Protein AF-A3XQ95-F1 (afdb_monomer)

Nearest PDB structu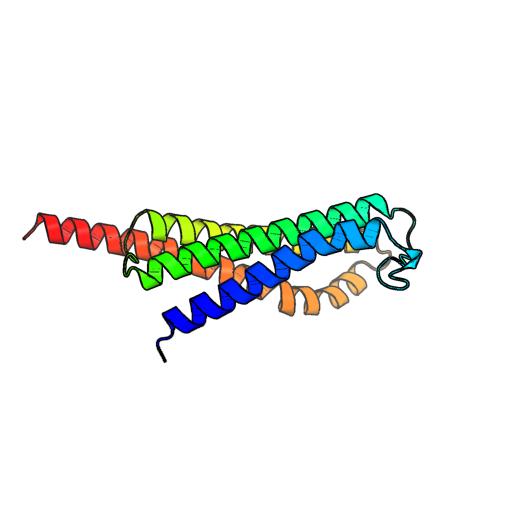res (foldseek):
  4i1q-assembly1_B  TM=2.849E-01  e=3.016E+00  Homo sapiens

Structure (mmCIF, N/CA/C/O backbone):
data_AF-A3XQ95-F1
#
_entry.id   AF-A3XQ95-F1
#
loop_
_atom_site.group_PDB
_atom_site.id
_atom_site.type_symbol
_atom_site.label_atom_id
_atom_site.label_alt_id
_atom_site.label_comp_id
_atom_site.label_asym_id
_atom_site.label_entity_id
_atom_site.label_seq_id
_atom_site.pdbx_PDB_ins_code
_atom_site.Cartn_x
_atom_site.Cartn_y
_atom_site.Cartn_z
_atom_site.occupancy
_atom_site.B_iso_or_equiv
_atom_site.auth_seq_id
_atom_site.auth_comp_id
_atom_site.auth_asym_id
_atom_site.auth_atom_id
_atom_site.pdbx_PDB_model_num
ATOM 1 N N . MET A 1 1 ? -27.731 -0.169 0.591 1.00 56.47 1 MET A N 1
ATOM 2 C CA . MET A 1 1 ? -26.585 -1.112 0.603 1.00 56.47 1 MET A CA 1
ATOM 3 C C . MET A 1 1 ? -25.578 -0.641 1.651 1.00 56.47 1 MET A C 1
ATOM 5 O O . MET A 1 1 ? -25.256 0.535 1.648 1.00 56.47 1 MET A O 1
ATOM 9 N N . ASN A 1 2 ? -25.132 -1.500 2.578 1.00 81.88 2 ASN A N 1
ATOM 10 C CA . ASN A 1 2 ? -24.188 -1.108 3.637 1.00 81.88 2 ASN A CA 1
ATOM 11 C C . ASN A 1 2 ? -22.801 -0.815 3.028 1.00 81.88 2 ASN A C 1
ATOM 13 O O . ASN A 1 2 ? -22.184 -1.715 2.451 1.00 81.88 2 ASN A O 1
ATOM 17 N N . LEU A 1 3 ? -22.324 0.427 3.158 1.00 80.62 3 LEU A N 1
ATOM 18 C CA . LEU A 1 3 ? -21.066 0.912 2.581 1.00 80.62 3 LEU A CA 1
ATOM 19 C C . LEU A 1 3 ? -19.855 0.063 3.009 1.00 80.62 3 LEU A C 1
ATOM 21 O O . LEU A 1 3 ? -19.006 -0.262 2.181 1.00 80.62 3 LEU A O 1
ATOM 25 N N . GLY A 1 4 ? -19.818 -0.399 4.265 1.00 78.00 4 GLY A N 1
ATOM 26 C CA . GLY A 1 4 ? -18.748 -1.268 4.768 1.00 78.00 4 GLY A CA 1
ATOM 27 C C . GLY A 1 4 ? -18.738 -2.656 4.117 1.00 78.00 4 GLY A C 1
ATOM 28 O O . GLY A 1 4 ? -17.676 -3.240 3.894 1.00 78.00 4 GLY A O 1
ATOM 29 N N . LYS A 1 5 ? -19.913 -3.182 3.740 1.00 83.31 5 LYS A N 1
ATOM 30 C CA . LYS A 1 5 ? -20.022 -4.449 2.998 1.00 83.31 5 LYS A CA 1
ATOM 31 C C . LYS A 1 5 ? -19.508 -4.286 1.567 1.00 83.31 5 LYS A C 1
ATOM 33 O O . LYS A 1 5 ? -18.758 -5.144 1.107 1.00 83.31 5 LYS A O 1
ATOM 38 N N . LEU A 1 6 ? -19.871 -3.191 0.896 1.00 86.19 6 LEU A N 1
ATOM 39 C CA . LEU A 1 6 ? -19.391 -2.885 -0.455 1.00 86.19 6 LEU A CA 1
ATOM 40 C C . LEU A 1 6 ? -17.869 -2.684 -0.476 1.00 86.19 6 LEU A C 1
ATOM 42 O O . LEU A 1 6 ? -17.191 -3.314 -1.285 1.00 86.19 6 LEU A O 1
ATOM 46 N N . PHE A 1 7 ? -17.328 -1.898 0.459 1.00 83.44 7 PHE A N 1
ATOM 47 C CA . PHE A 1 7 ? -15.885 -1.690 0.602 1.00 83.44 7 PHE A CA 1
ATOM 48 C C . PHE A 1 7 ? -15.128 -3.017 0.745 1.00 83.44 7 PHE A C 1
ATOM 50 O O . PHE A 1 7 ? -14.184 -3.286 0.006 1.00 83.44 7 PHE A O 1
ATOM 57 N N . LYS A 1 8 ? -15.592 -3.905 1.632 1.00 85.88 8 LYS A N 1
ATOM 58 C CA . LYS A 1 8 ? -14.978 -5.225 1.818 1.00 85.88 8 LYS A CA 1
ATOM 59 C C . LYS A 1 8 ? -15.022 -6.087 0.552 1.00 85.88 8 LYS A C 1
ATOM 61 O O . LYS A 1 8 ? -14.044 -6.771 0.259 1.00 85.88 8 LYS A O 1
ATOM 66 N N . ILE A 1 9 ? -16.139 -6.086 -0.179 1.00 89.06 9 ILE A N 1
ATOM 67 C CA . ILE A 1 9 ? -16.279 -6.861 -1.422 1.00 89.06 9 ILE A CA 1
ATOM 68 C C . ILE A 1 9 ? -15.283 -6.364 -2.473 1.00 89.06 9 ILE A C 1
ATOM 70 O O . ILE A 1 9 ? -14.543 -7.175 -3.022 1.00 89.06 9 ILE A O 1
ATOM 74 N N . LEU A 1 10 ? -15.209 -5.050 -2.693 1.00 88.75 10 LEU A N 1
ATOM 75 C CA . LEU A 1 10 ? -14.272 -4.437 -3.640 1.00 88.75 10 LEU A CA 1
ATOM 76 C C . LEU A 1 10 ? -12.818 -4.791 -3.325 1.00 88.75 10 LEU A C 1
ATOM 78 O O . LEU A 1 10 ? -12.092 -5.252 -4.203 1.00 88.75 10 LEU A O 1
ATOM 82 N N . ILE A 1 11 ? -12.406 -4.642 -2.064 1.00 89.44 11 ILE A N 1
ATOM 83 C CA . ILE A 1 11 ? -11.039 -4.973 -1.647 1.00 89.44 11 ILE A CA 1
ATOM 84 C C . ILE A 1 11 ? -10.759 -6.475 -1.798 1.00 89.44 11 ILE A C 1
ATOM 86 O O . ILE A 1 11 ? -9.658 -6.863 -2.190 1.00 89.44 11 ILE A O 1
ATOM 90 N N . ASN A 1 12 ? -11.738 -7.336 -1.513 1.00 88.50 12 ASN A N 1
ATOM 91 C CA . ASN A 1 12 ? -11.578 -8.773 -1.710 1.00 88.50 12 ASN A CA 1
ATOM 92 C C . ASN A 1 12 ? -11.388 -9.132 -3.186 1.00 88.50 12 ASN A C 1
ATOM 94 O O . ASN A 1 12 ? -10.507 -9.936 -3.481 1.00 88.50 12 ASN A O 1
ATOM 98 N N . ILE A 1 13 ? -12.179 -8.531 -4.081 1.00 90.56 13 ILE A N 1
ATOM 99 C CA . ILE A 1 13 ? -12.048 -8.716 -5.531 1.00 90.56 13 ILE A CA 1
ATOM 100 C C . ILE A 1 13 ? -10.655 -8.275 -5.974 1.00 90.56 13 ILE A C 1
ATOM 102 O O . ILE A 1 13 ? -9.932 -9.089 -6.539 1.00 90.56 13 ILE A O 1
ATOM 106 N N . LEU A 1 14 ? -10.239 -7.045 -5.637 1.00 88.75 14 LEU A N 1
ATOM 107 C CA . LEU A 1 14 ? -8.905 -6.544 -5.983 1.00 88.75 14 LEU A CA 1
ATOM 108 C C . LEU A 1 14 ? -7.806 -7.491 -5.496 1.00 88.75 14 LEU A C 1
ATOM 110 O O . LEU A 1 14 ? -6.930 -7.868 -6.265 1.00 88.75 14 LEU A O 1
ATOM 114 N N . TYR A 1 15 ? -7.862 -7.909 -4.232 1.00 90.25 15 TYR A N 1
ATOM 115 C CA . TYR A 1 15 ? -6.864 -8.814 -3.671 1.00 90.25 15 TYR A CA 1
ATOM 116 C C . TYR A 1 15 ? -6.794 -10.146 -4.423 1.00 90.25 15 TYR A C 1
ATOM 118 O O . TYR A 1 15 ? -5.699 -10.607 -4.726 1.00 90.25 15 TYR A O 1
ATOM 126 N N . CYS A 1 16 ? -7.937 -10.758 -4.744 1.00 87.69 16 CYS A N 1
ATOM 127 C CA . CYS A 1 16 ? -7.960 -12.008 -5.503 1.00 87.69 16 CYS A CA 1
ATOM 128 C C . CYS A 1 16 ? -7.408 -11.819 -6.923 1.00 87.69 16 CYS A C 1
ATOM 130 O O . CYS A 1 16 ? -6.662 -12.675 -7.392 1.00 87.69 16 CYS A O 1
ATOM 132 N N . THR A 1 17 ? -7.703 -10.691 -7.576 1.00 88.25 17 THR A N 1
ATOM 133 C CA . THR A 1 17 ? -7.145 -10.355 -8.893 1.00 88.25 17 THR A CA 1
ATOM 134 C C . THR A 1 17 ? -5.621 -10.242 -8.843 1.00 88.25 17 THR A C 1
ATOM 136 O O . THR A 1 17 ? -4.935 -10.842 -9.666 1.00 88.25 17 THR A O 1
ATOM 139 N N . PHE A 1 18 ? -5.073 -9.527 -7.856 1.00 87.75 18 PHE A N 1
ATOM 140 C CA . PHE A 1 18 ? -3.621 -9.385 -7.701 1.00 87.75 18 PHE A CA 1
ATOM 141 C C . PHE A 1 18 ? -2.937 -10.699 -7.311 1.00 87.75 18 PHE A C 1
ATOM 143 O O . PHE A 1 18 ? -1.853 -10.992 -7.809 1.00 87.75 18 PHE A O 1
ATOM 150 N N . LEU A 1 19 ? -3.583 -11.529 -6.492 1.00 88.25 19 LEU A N 1
ATOM 151 C CA . LEU A 1 19 ? -3.082 -12.861 -6.159 1.00 88.25 19 LEU A CA 1
ATOM 152 C C . LEU A 1 19 ? -3.054 -13.774 -7.395 1.00 88.25 19 LEU A C 1
ATOM 154 O O . LEU A 1 19 ? -2.070 -14.474 -7.620 1.00 88.25 19 LEU A O 1
ATOM 158 N N . GLY A 1 20 ? -4.085 -13.700 -8.242 1.00 87.12 20 GLY A N 1
ATOM 159 C CA . GLY A 1 20 ? -4.096 -14.352 -9.551 1.00 87.12 20 GLY A CA 1
ATOM 160 C C . GLY A 1 20 ? -2.960 -13.864 -10.452 1.00 87.12 20 GLY A C 1
ATOM 161 O O . GLY A 1 20 ? -2.268 -14.684 -11.047 1.00 87.12 20 GLY A O 1
ATOM 162 N N . ALA A 1 21 ? -2.703 -12.553 -10.495 1.00 84.94 21 ALA A N 1
ATOM 163 C CA . ALA A 1 21 ? -1.593 -11.984 -11.261 1.00 84.94 21 ALA A CA 1
ATOM 164 C C . ALA A 1 21 ? -0.218 -12.463 -10.758 1.00 84.94 21 ALA A C 1
ATOM 166 O O . ALA A 1 21 ? 0.638 -12.790 -11.576 1.00 84.94 21 ALA A O 1
ATOM 167 N N . ILE A 1 22 ? -0.016 -12.568 -9.437 1.00 86.44 22 ILE A N 1
ATOM 168 C CA . ILE A 1 22 ? 1.214 -13.124 -8.844 1.00 86.44 22 ILE A CA 1
ATOM 169 C C . ILE A 1 22 ? 1.434 -14.569 -9.287 1.00 86.44 22 ILE A C 1
ATOM 171 O O . ILE A 1 22 ? 2.559 -14.924 -9.606 1.00 86.44 22 ILE A O 1
ATOM 175 N N . ILE A 1 23 ? 0.390 -15.400 -9.313 1.00 86.00 23 ILE A N 1
ATOM 176 C CA . ILE A 1 23 ? 0.509 -16.810 -9.719 1.00 86.00 23 ILE A CA 1
ATOM 177 C C . ILE A 1 23 ? 0.710 -16.927 -11.233 1.00 86.00 23 ILE A C 1
ATOM 179 O O . ILE A 1 23 ? 1.514 -17.731 -11.697 1.00 86.00 23 ILE A O 1
ATOM 183 N N . ALA A 1 24 ? -0.009 -16.120 -12.011 1.00 82.81 24 ALA A N 1
ATOM 184 C CA . ALA A 1 24 ? 0.022 -16.193 -13.462 1.00 82.81 24 ALA A CA 1
ATOM 185 C C . ALA A 1 24 ? 1.338 -15.654 -14.045 1.00 82.81 24 ALA A C 1
ATOM 187 O O . ALA A 1 24 ? 1.823 -16.192 -15.034 1.00 82.81 24 ALA A O 1
ATOM 188 N N . HIS A 1 25 ? 1.945 -14.629 -13.438 1.00 79.69 25 HIS A N 1
ATOM 189 C CA . HIS A 1 25 ? 3.179 -14.018 -13.941 1.00 79.69 25 HIS A CA 1
ATOM 190 C C . HIS A 1 25 ? 4.368 -14.996 -14.101 1.00 79.69 25 HIS A C 1
ATOM 192 O O . HIS A 1 25 ? 4.943 -15.021 -15.189 1.00 79.69 25 HIS A O 1
ATOM 198 N N . PRO A 1 26 ? 4.741 -15.839 -13.114 1.00 77.06 26 PRO A N 1
ATOM 199 C CA . PRO A 1 26 ? 5.802 -16.830 -13.288 1.00 77.06 26 PRO A CA 1
ATOM 200 C C . PRO A 1 26 ? 5.427 -17.920 -14.297 1.00 77.06 26 PRO A C 1
ATOM 202 O O . PRO A 1 26 ? 6.298 -18.379 -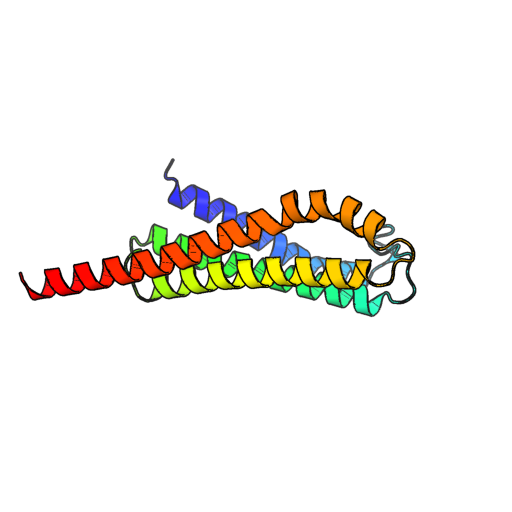15.024 1.00 77.06 26 PRO A O 1
ATOM 205 N N . ILE A 1 27 ? 4.148 -18.302 -14.399 1.00 78.44 27 ILE A N 1
ATOM 206 C CA . ILE A 1 27 ? 3.687 -19.255 -15.422 1.00 78.44 27 ILE A CA 1
ATOM 207 C C . ILE A 1 27 ? 3.904 -18.655 -16.815 1.00 78.44 27 ILE A C 1
ATOM 209 O O . ILE A 1 27 ? 4.513 -19.294 -17.665 1.00 78.44 27 ILE A O 1
ATOM 213 N N . MET A 1 28 ? 3.490 -17.405 -17.033 1.00 73.12 28 MET A N 1
ATOM 214 C CA . MET A 1 28 ? 3.738 -16.708 -18.298 1.00 73.12 28 MET A CA 1
ATOM 215 C C . MET A 1 28 ? 5.240 -16.613 -18.597 1.00 73.12 28 MET A C 1
ATOM 217 O O . MET A 1 28 ? 5.647 -16.883 -19.720 1.00 73.12 28 MET A O 1
ATOM 221 N N . ALA A 1 29 ? 6.067 -16.303 -17.589 1.00 72.12 29 ALA A N 1
ATOM 222 C CA . ALA A 1 29 ? 7.525 -16.237 -17.719 1.00 72.12 29 ALA A CA 1
ATOM 223 C C . ALA A 1 29 ? 8.180 -17.576 -18.107 1.00 72.12 29 ALA A C 1
ATOM 225 O O . ALA A 1 29 ? 9.216 -17.567 -18.767 1.00 72.12 29 ALA A O 1
ATOM 226 N N . LEU A 1 30 ? 7.595 -18.710 -17.708 1.00 72.69 30 LEU A N 1
ATOM 227 C CA . LEU A 1 30 ? 8.084 -20.055 -18.033 1.00 72.69 30 LEU A CA 1
ATOM 228 C C . LEU A 1 30 ? 7.630 -20.554 -19.415 1.00 72.69 30 LEU A C 1
ATOM 230 O O . LEU A 1 30 ? 8.265 -21.454 -19.958 1.00 72.69 30 LEU A O 1
ATOM 234 N N . PHE A 1 31 ? 6.569 -19.975 -19.990 1.00 74.00 31 PHE A N 1
ATOM 235 C CA . PHE A 1 31 ? 6.002 -20.371 -21.289 1.00 74.00 31 PHE A CA 1
ATOM 236 C C . PHE A 1 31 ? 5.906 -19.182 -22.268 1.00 74.00 31 PHE A C 1
ATOM 238 O O . PHE A 1 31 ? 4.806 -18.823 -22.699 1.00 74.00 31 PHE A O 1
ATOM 245 N N . PRO A 1 32 ? 7.040 -18.558 -22.642 1.00 66.56 32 PRO A N 1
ATOM 246 C CA . PRO A 1 32 ? 7.054 -17.347 -23.466 1.00 66.56 32 PRO A CA 1
ATOM 247 C C . PRO A 1 32 ? 6.419 -17.548 -24.850 1.00 66.56 32 PRO A C 1
ATOM 249 O O . PRO A 1 32 ? 5.699 -16.669 -25.314 1.00 66.56 32 PRO A O 1
ATOM 252 N N . ASP A 1 33 ? 6.593 -18.722 -25.463 1.00 69.50 33 ASP A N 1
ATOM 253 C CA . ASP A 1 33 ? 6.043 -19.042 -26.791 1.00 69.50 33 ASP A CA 1
ATOM 254 C C . ASP A 1 33 ? 4.507 -19.131 -26.800 1.00 69.50 33 ASP A C 1
ATOM 256 O O . ASP A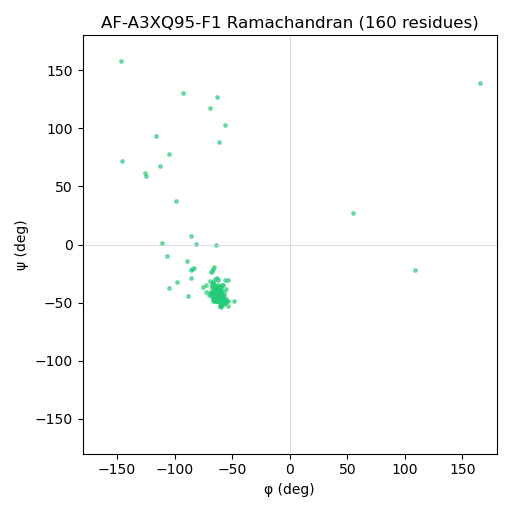 1 33 ? 3.867 -18.970 -27.836 1.00 69.50 33 ASP A O 1
ATOM 260 N N . THR A 1 34 ? 3.900 -19.388 -25.635 1.00 71.00 34 THR A N 1
ATOM 261 C CA . THR A 1 34 ? 2.436 -19.456 -25.463 1.00 71.00 34 THR A CA 1
ATOM 262 C C . THR A 1 34 ? 1.825 -18.075 -25.210 1.00 71.00 34 THR A C 1
ATOM 264 O O . THR A 1 34 ? 0.642 -17.865 -25.475 1.00 71.00 34 THR A O 1
ATOM 267 N N . PHE A 1 35 ? 2.628 -17.119 -24.733 1.00 62.78 35 PHE A N 1
ATOM 268 C CA . PHE A 1 35 ? 2.212 -15.744 -24.446 1.00 62.78 35 PHE A CA 1
ATOM 269 C C . PHE A 1 35 ? 3.094 -14.718 -25.185 1.00 62.78 35 PHE A C 1
ATOM 271 O O . PHE A 1 35 ? 3.720 -13.862 -24.540 1.00 62.78 35 PHE A O 1
ATOM 278 N N . PRO A 1 36 ? 3.143 -14.773 -26.532 1.00 52.12 36 PRO A N 1
ATOM 279 C CA . PRO A 1 36 ? 3.897 -13.810 -27.323 1.00 52.12 36 PRO A CA 1
ATOM 280 C C . PRO A 1 36 ? 3.296 -12.411 -27.113 1.00 52.12 36 PRO A C 1
ATOM 282 O O . PRO A 1 36 ? 2.083 -12.222 -27.201 1.00 52.12 36 PRO A O 1
ATOM 285 N N . GLY A 1 37 ? 4.133 -11.441 -26.740 1.00 53.66 37 GLY A N 1
ATOM 286 C CA . GLY A 1 37 ? 3.735 -10.048 -26.489 1.00 53.66 37 GLY A CA 1
ATOM 287 C C . GLY A 1 37 ? 3.743 -9.594 -25.021 1.00 53.66 37 GLY A C 1
ATOM 288 O O . GLY A 1 3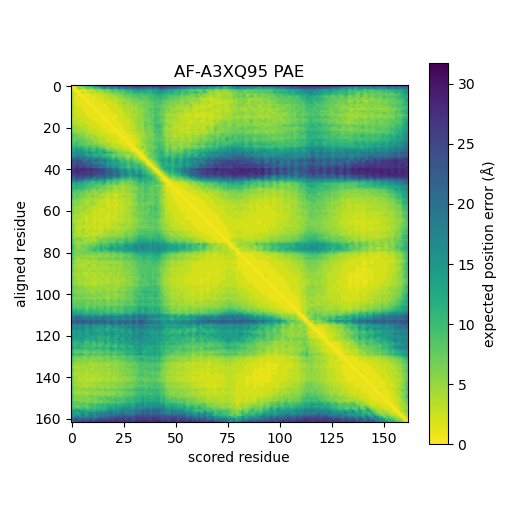7 ? 3.898 -8.404 -24.764 1.00 53.66 37 GLY A O 1
ATOM 289 N N . ILE A 1 38 ? 3.657 -10.496 -24.030 1.00 52.38 38 ILE A N 1
ATOM 290 C CA . ILE A 1 38 ? 3.778 -10.106 -22.599 1.00 52.38 38 ILE A CA 1
ATOM 291 C C . ILE A 1 38 ? 5.253 -10.065 -22.160 1.00 52.38 38 ILE A C 1
ATOM 293 O O . ILE A 1 38 ? 5.634 -9.288 -21.281 1.00 52.38 38 ILE A O 1
ATOM 297 N N . LEU A 1 39 ? 6.094 -10.880 -22.803 1.00 51.50 39 LEU A N 1
ATOM 298 C CA . LEU A 1 39 ? 7.537 -10.989 -22.556 1.00 51.50 39 LEU A CA 1
ATOM 299 C C . LEU A 1 39 ? 8.398 -10.456 -23.702 1.00 51.50 39 LEU A C 1
ATOM 301 O O . LEU A 1 39 ? 9.624 -10.497 -23.576 1.00 51.50 39 LEU A O 1
ATOM 305 N N . GLU A 1 40 ? 7.789 -9.927 -24.773 1.00 50.03 40 GLU A N 1
ATOM 306 C CA . GLU A 1 40 ? 8.494 -9.142 -25.794 1.00 50.03 40 GLU A CA 1
ATOM 307 C C . GLU A 1 40 ? 9.074 -7.903 -25.112 1.00 50.03 40 GLU A C 1
ATOM 309 O O . GLU A 1 40 ? 8.439 -6.868 -24.917 1.00 50.03 40 GLU A O 1
ATOM 314 N N . THR A 1 41 ? 10.280 -8.074 -24.597 1.00 51.56 41 THR A N 1
ATOM 315 C CA . THR A 1 41 ? 10.955 -7.100 -23.766 1.00 51.56 41 THR A CA 1
ATOM 316 C C . THR A 1 41 ? 12.186 -6.660 -24.521 1.00 51.56 41 THR A C 1
ATOM 318 O O . THR A 1 41 ? 13.249 -7.265 -24.443 1.00 51.56 41 THR A O 1
ATOM 321 N N . GLU A 1 42 ? 12.030 -5.570 -25.264 1.00 47.09 42 GLU A N 1
ATOM 322 C CA . GLU A 1 42 ? 13.152 -4.758 -25.710 1.00 47.09 42 GLU A CA 1
ATOM 323 C C . GLU A 1 42 ? 13.954 -4.322 -24.465 1.00 47.09 42 GLU A C 1
ATOM 325 O O . GLU A 1 42 ? 13.512 -3.470 -23.690 1.00 47.09 42 GLU A O 1
ATOM 330 N N . GLY A 1 43 ? 15.099 -4.957 -24.187 1.00 49.50 43 GLY A N 1
ATOM 331 C CA . GLY A 1 43 ? 15.983 -4.521 -23.104 1.00 49.50 43 GLY A CA 1
ATOM 332 C C . GLY A 1 43 ? 17.059 -5.520 -22.671 1.00 49.50 43 GLY A C 1
ATOM 333 O O . GLY A 1 43 ? 16.807 -6.704 -22.484 1.00 49.50 43 GLY A O 1
ATOM 334 N N . HIS A 1 44 ? 18.260 -4.999 -22.408 1.00 51.34 44 HIS A N 1
ATOM 335 C CA . HIS A 1 44 ? 19.471 -5.743 -22.033 1.00 51.34 44 HIS A CA 1
ATOM 336 C C . HIS A 1 44 ? 19.430 -6.508 -20.681 1.00 51.34 44 HIS A C 1
ATOM 338 O O . HIS A 1 44 ? 20.412 -7.167 -20.355 1.00 51.34 44 HIS A O 1
ATOM 344 N N . TYR A 1 45 ? 18.334 -6.475 -19.899 1.00 54.19 45 TYR A N 1
ATOM 345 C CA . TYR A 1 45 ? 18.253 -7.112 -18.562 1.00 54.19 45 TYR A CA 1
ATOM 346 C C . TYR A 1 45 ? 16.855 -7.691 -18.218 1.00 54.19 45 TYR A C 1
ATOM 348 O O . TYR A 1 45 ? 16.151 -7.155 -17.353 1.00 54.19 45 TYR A O 1
ATOM 356 N N . PRO A 1 46 ? 16.433 -8.804 -18.846 1.00 67.38 46 PRO A N 1
ATOM 357 C CA . PRO A 1 46 ? 15.089 -9.376 -18.677 1.00 67.38 46 PRO A CA 1
ATOM 358 C C . PRO A 1 46 ? 14.810 -9.910 -17.258 1.00 67.38 46 PRO A C 1
ATOM 360 O O . PRO A 1 46 ? 13.707 -9.748 -16.736 1.00 67.38 46 PRO A O 1
ATOM 363 N N . ILE A 1 47 ? 15.819 -10.478 -16.582 1.00 70.25 47 ILE A N 1
ATOM 364 C CA . ILE A 1 47 ? 15.668 -11.060 -15.234 1.00 70.25 47 ILE A CA 1
ATOM 365 C C . ILE A 1 47 ? 15.356 -9.978 -14.194 1.00 70.25 47 ILE A C 1
ATOM 367 O O . ILE A 1 47 ? 14.402 -10.107 -13.429 1.00 70.25 47 ILE A O 1
ATOM 371 N N . LEU A 1 48 ? 16.125 -8.883 -14.183 1.00 70.81 48 LEU A N 1
ATOM 372 C CA . LEU A 1 48 ? 15.950 -7.797 -13.214 1.00 70.81 48 LEU A CA 1
ATOM 373 C C . LEU A 1 48 ? 14.570 -7.132 -13.356 1.00 70.81 48 LEU A C 1
ATOM 375 O O . LEU A 1 48 ? 13.939 -6.781 -12.357 1.00 70.81 48 LEU A O 1
ATOM 379 N N . LYS A 1 49 ? 14.069 -7.010 -14.592 1.00 71.81 49 LYS A N 1
ATOM 380 C CA . LYS A 1 49 ? 12.730 -6.482 -14.882 1.00 71.81 49 LYS A CA 1
ATOM 381 C C . LYS A 1 49 ? 11.627 -7.396 -14.338 1.00 71.81 49 LYS A C 1
ATOM 383 O O . LYS A 1 49 ? 10.742 -6.903 -13.642 1.00 71.81 49 LYS A O 1
ATOM 388 N N . ASN A 1 50 ? 11.710 -8.707 -14.573 1.00 75.12 50 ASN A N 1
ATOM 389 C CA . ASN A 1 50 ? 10.732 -9.671 -14.053 1.00 75.12 50 ASN A CA 1
ATOM 390 C C . ASN A 1 50 ? 10.725 -9.715 -12.519 1.00 75.12 50 ASN A C 1
ATOM 392 O O . ASN A 1 50 ? 9.660 -9.671 -11.906 1.00 75.12 50 ASN A O 1
ATOM 396 N N . VAL A 1 51 ? 11.903 -9.700 -11.884 1.00 79.75 51 VAL A N 1
ATOM 397 C CA . VAL A 1 51 ? 12.016 -9.608 -10.417 1.00 79.75 51 VAL A CA 1
ATOM 398 C C . VAL A 1 51 ? 11.367 -8.322 -9.894 1.00 79.75 51 VAL A C 1
ATOM 400 O O . VAL A 1 51 ? 10.631 -8.364 -8.909 1.00 79.75 51 VAL A O 1
ATOM 403 N N . SER A 1 52 ? 11.579 -7.190 -10.571 1.00 80.00 52 SER A N 1
ATOM 404 C CA . SER A 1 52 ? 10.994 -5.900 -10.178 1.00 80.00 52 SER A CA 1
ATOM 405 C C . SER A 1 52 ? 9.464 -5.894 -10.286 1.00 80.00 52 SER A C 1
ATOM 407 O O . SER A 1 52 ? 8.788 -5.413 -9.376 1.00 80.00 52 SER A O 1
ATOM 409 N N . ILE A 1 53 ? 8.904 -6.458 -11.365 1.00 81.62 53 ILE A N 1
ATOM 410 C CA . ILE A 1 53 ? 7.448 -6.593 -11.551 1.00 81.62 53 ILE A CA 1
ATOM 411 C C . ILE A 1 53 ? 6.857 -7.493 -10.464 1.00 81.62 53 ILE A C 1
ATOM 413 O O . ILE A 1 53 ? 5.851 -7.145 -9.846 1.00 81.62 53 ILE A O 1
ATOM 417 N N . TYR A 1 54 ? 7.503 -8.624 -10.185 1.00 82.12 54 TYR A N 1
ATOM 418 C CA . TYR A 1 54 ? 7.043 -9.560 -9.167 1.00 82.12 54 TYR A CA 1
ATOM 419 C C . TYR A 1 54 ? 7.073 -8.945 -7.761 1.00 82.12 54 TYR A C 1
ATOM 421 O O . TYR A 1 54 ? 6.090 -9.028 -7.022 1.00 82.12 54 TYR A O 1
ATOM 429 N N . ALA A 1 55 ? 8.157 -8.244 -7.413 1.00 85.50 55 ALA A N 1
ATOM 430 C CA . ALA A 1 55 ? 8.266 -7.505 -6.157 1.00 85.50 55 ALA A CA 1
ATOM 431 C C . ALA A 1 55 ? 7.168 -6.435 -6.026 1.00 85.50 55 ALA A C 1
ATOM 433 O O . ALA A 1 55 ? 6.561 -6.295 -4.962 1.00 85.50 55 ALA A O 1
ATOM 434 N N . PHE A 1 56 ? 6.858 -5.724 -7.115 1.00 86.50 56 PHE A N 1
ATOM 435 C CA . PHE A 1 56 ? 5.772 -4.747 -7.145 1.00 86.50 56 PHE A CA 1
ATOM 436 C C . PHE A 1 56 ? 4.397 -5.397 -6.919 1.00 86.50 56 PHE A C 1
ATOM 438 O O . PHE A 1 56 ? 3.623 -4.917 -6.091 1.00 86.50 56 PHE A O 1
ATOM 445 N N . LEU A 1 57 ? 4.099 -6.519 -7.582 1.00 87.00 57 LEU A N 1
ATOM 446 C CA . LEU A 1 57 ? 2.839 -7.249 -7.390 1.00 87.00 57 LEU A CA 1
ATOM 447 C C . LEU A 1 57 ? 2.670 -7.749 -5.948 1.00 87.00 57 LEU A C 1
ATOM 449 O O . LEU A 1 57 ? 1.583 -7.614 -5.374 1.00 87.00 57 LEU A O 1
ATOM 453 N N . ILE A 1 58 ? 3.740 -8.276 -5.342 1.00 89.44 58 ILE A N 1
ATOM 454 C CA . ILE A 1 58 ? 3.750 -8.677 -3.926 1.00 89.44 58 ILE A CA 1
ATOM 455 C C . ILE A 1 58 ? 3.450 -7.474 -3.032 1.00 89.44 58 ILE A C 1
ATOM 457 O O . ILE A 1 58 ? 2.600 -7.566 -2.144 1.00 89.44 58 ILE A O 1
ATOM 461 N N . PHE A 1 59 ? 4.103 -6.337 -3.279 1.00 90.06 59 PHE A N 1
ATOM 462 C CA . PHE A 1 59 ? 3.904 -5.125 -2.490 1.00 90.06 59 PHE A CA 1
ATOM 463 C C . PHE A 1 59 ? 2.454 -4.620 -2.560 1.00 90.06 59 PHE A C 1
ATOM 465 O O . PHE A 1 59 ? 1.845 -4.341 -1.523 1.00 90.06 59 PHE A O 1
ATOM 472 N N . ILE A 1 60 ? 1.856 -4.569 -3.756 1.00 89.44 60 ILE A N 1
ATOM 473 C CA . ILE A 1 60 ? 0.447 -4.175 -3.914 1.00 89.44 60 ILE A CA 1
ATOM 474 C C . ILE A 1 60 ? -0.489 -5.173 -3.224 1.00 89.44 60 ILE A C 1
ATOM 476 O O . ILE A 1 60 ? -1.427 -4.773 -2.533 1.00 89.44 60 ILE A O 1
ATOM 480 N N . THR A 1 61 ? -0.214 -6.471 -3.336 1.00 89.81 61 THR A N 1
ATOM 481 C CA . THR A 1 61 ? -1.001 -7.507 -2.652 1.00 89.81 61 THR A CA 1
ATOM 482 C C . THR A 1 61 ? -0.931 -7.353 -1.134 1.00 89.81 61 THR A C 1
ATOM 484 O O . THR A 1 61 ? -1.949 -7.485 -0.449 1.00 89.81 61 THR A O 1
ATOM 487 N N . PHE A 1 62 ? 0.241 -7.008 -0.599 1.00 90.88 62 PHE A N 1
ATOM 488 C CA . PHE A 1 62 ? 0.416 -6.719 0.821 1.00 90.88 62 PHE A CA 1
ATOM 489 C C . PHE A 1 62 ? -0.356 -5.467 1.259 1.00 90.88 62 PHE A C 1
ATOM 491 O O . PHE A 1 62 ? -1.043 -5.501 2.280 1.00 90.88 62 PHE A O 1
ATOM 498 N N . MET A 1 63 ? -0.331 -4.389 0.471 1.00 91.38 63 MET A N 1
ATOM 499 C CA . MET A 1 63 ? -1.174 -3.207 0.702 1.00 91.38 63 MET A CA 1
ATOM 500 C C . MET A 1 63 ? -2.664 -3.573 0.750 1.00 91.38 63 MET A C 1
ATOM 502 O O . MET A 1 63 ? -3.365 -3.228 1.705 1.00 91.38 63 MET A O 1
ATOM 506 N N . LEU A 1 64 ? -3.149 -4.334 -0.234 1.00 91.94 64 LEU A N 1
ATOM 507 C CA . LEU A 1 64 ? -4.540 -4.793 -0.285 1.00 91.94 64 LEU A CA 1
ATOM 508 C C . LEU A 1 64 ? -4.898 -5.678 0.911 1.00 91.94 64 LEU A C 1
ATOM 510 O O . LEU A 1 64 ? -6.002 -5.577 1.447 1.00 91.94 64 LEU A O 1
ATOM 514 N N . TYR A 1 65 ? -3.967 -6.505 1.381 1.00 91.81 65 TYR A N 1
ATOM 515 C CA . TYR A 1 65 ? -4.147 -7.292 2.596 1.00 91.81 65 TYR A CA 1
ATOM 516 C C . TYR A 1 65 ? -4.368 -6.412 3.837 1.00 91.81 65 TYR A C 1
ATOM 518 O O . TYR A 1 65 ? -5.273 -6.702 4.627 1.00 91.81 65 TYR A O 1
ATOM 526 N N . GLN A 1 66 ? -3.629 -5.307 3.990 1.00 93.06 66 GLN A N 1
ATOM 527 C CA . GLN A 1 66 ? -3.870 -4.365 5.091 1.00 93.06 66 GLN A CA 1
ATOM 528 C C . GLN A 1 66 ? -5.252 -3.708 4.985 1.00 93.06 66 GLN A C 1
ATOM 530 O O . GLN A 1 66 ? -5.979 -3.636 5.978 1.00 93.06 66 GLN A O 1
ATOM 535 N N . PHE A 1 67 ? -5.688 -3.339 3.778 1.00 91.62 67 PHE A N 1
ATOM 536 C CA . PHE A 1 67 ? -7.055 -2.853 3.559 1.00 91.62 67 PHE A CA 1
ATOM 537 C C . PHE A 1 67 ? -8.127 -3.900 3.886 1.00 91.62 67 PHE A C 1
ATOM 539 O O . PHE A 1 67 ? -9.171 -3.549 4.437 1.00 91.62 67 PHE A O 1
ATOM 546 N N . ARG A 1 68 ? -7.885 -5.190 3.612 1.00 92.00 68 ARG A N 1
ATOM 547 C CA . ARG A 1 68 ? -8.802 -6.276 4.013 1.00 92.00 68 ARG A CA 1
ATOM 548 C C . ARG A 1 68 ? -8.934 -6.351 5.527 1.00 92.00 68 ARG A C 1
ATOM 550 O O . ARG A 1 68 ? -10.052 -6.488 6.029 1.00 92.00 68 ARG A O 1
ATOM 557 N N . LYS A 1 69 ? -7.816 -6.258 6.255 1.00 91.75 69 LYS A N 1
ATOM 558 C CA . LYS A 1 69 ? -7.833 -6.206 7.724 1.00 91.75 69 LYS A CA 1
ATOM 559 C C . LYS A 1 69 ? -8.623 -5.000 8.216 1.00 91.75 69 LYS A C 1
ATOM 561 O O . LYS A 1 69 ? -9.530 -5.163 9.027 1.00 91.75 69 LYS A O 1
ATOM 566 N N . PHE A 1 70 ? -8.366 -3.827 7.646 1.00 91.31 70 PHE A N 1
ATOM 567 C CA . PHE A 1 70 ? -9.086 -2.605 7.990 1.00 91.31 70 PHE A CA 1
ATOM 568 C C . PHE A 1 70 ? -10.601 -2.734 7.761 1.00 91.31 70 PHE A C 1
ATOM 570 O O . PHE A 1 70 ? -11.398 -2.447 8.653 1.00 91.31 70 PHE A O 1
ATOM 577 N N . ALA A 1 71 ? -11.012 -3.273 6.610 1.00 88.38 71 ALA A N 1
ATOM 578 C CA . ALA A 1 71 ? -12.416 -3.537 6.293 1.00 88.38 71 ALA A CA 1
ATOM 579 C C . ALA A 1 71 ? -13.080 -4.502 7.291 1.00 88.38 71 ALA A C 1
ATOM 581 O O . ALA A 1 71 ? -14.260 -4.353 7.619 1.00 88.38 71 ALA A O 1
ATOM 582 N N . ASN A 1 72 ? -12.339 -5.501 7.781 1.00 88.75 72 ASN A N 1
ATOM 583 C CA . ASN A 1 72 ? -12.839 -6.425 8.797 1.00 88.75 72 ASN A CA 1
ATOM 584 C C . ASN A 1 72 ? -13.064 -5.728 10.141 1.00 88.75 72 ASN A C 1
ATOM 586 O O . ASN A 1 72 ? -14.103 -5.967 10.756 1.00 88.75 72 ASN A O 1
ATOM 590 N N . VAL A 1 73 ? -12.146 -4.854 10.554 1.00 88.62 73 VAL A N 1
ATOM 591 C CA . VAL A 1 73 ? -12.268 -4.067 11.789 1.00 88.62 73 VAL A CA 1
ATOM 592 C C . VAL A 1 73 ? -13.462 -3.111 11.722 1.00 88.62 73 VAL A C 1
ATOM 594 O O . VAL A 1 73 ? -14.257 -3.077 12.663 1.00 88.62 73 VAL A O 1
ATOM 597 N N . ILE A 1 74 ? -13.656 -2.421 10.587 1.00 85.00 74 ILE A N 1
ATOM 598 C CA . ILE A 1 74 ? -14.848 -1.588 10.338 1.00 85.00 74 ILE A CA 1
ATOM 599 C C . ILE A 1 74 ? -16.117 -2.428 10.492 1.00 85.00 74 ILE A C 1
ATOM 601 O O . ILE A 1 74 ? -17.030 -2.054 11.220 1.00 85.00 74 ILE A O 1
ATOM 605 N N . ARG A 1 75 ? -16.178 -3.592 9.832 1.00 82.31 75 ARG A N 1
ATOM 606 C CA . ARG A 1 75 ?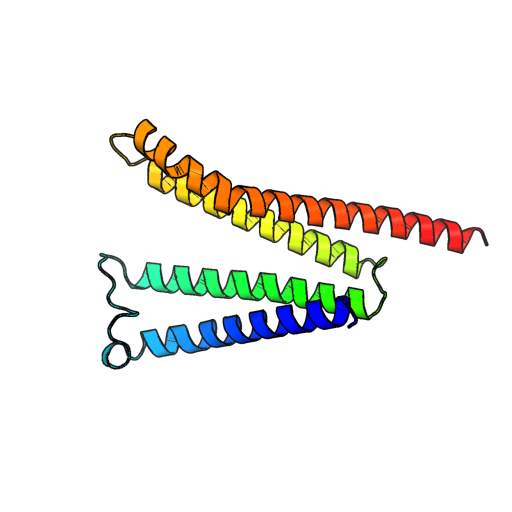 -17.364 -4.460 9.866 1.00 82.31 75 ARG A CA 1
ATOM 607 C C . ARG A 1 75 ? -17.650 -5.017 11.263 1.00 82.31 75 ARG A C 1
ATOM 609 O O . ARG A 1 75 ? -18.800 -5.306 11.570 1.00 82.31 75 ARG A O 1
ATOM 616 N N . ALA A 1 76 ? -16.616 -5.208 12.075 1.00 85.50 76 ALA A N 1
ATOM 617 C CA . ALA A 1 76 ? -16.740 -5.668 13.451 1.00 85.50 76 ALA A CA 1
ATOM 618 C C . ALA A 1 76 ? -17.099 -4.540 14.439 1.00 85.50 76 ALA A C 1
ATOM 620 O O . ALA A 1 76 ? -17.192 -4.818 15.629 1.00 85.50 76 ALA A O 1
ATOM 621 N N . ASN A 1 77 ? -17.275 -3.291 13.977 1.00 81.69 77 ASN A N 1
ATOM 622 C CA . ASN A 1 77 ? -17.475 -2.098 14.810 1.00 81.69 77 ASN A CA 1
ATOM 623 C C . ASN A 1 77 ? -16.365 -1.883 15.863 1.00 81.69 77 ASN A C 1
ATOM 625 O O . ASN A 1 77 ? -16.588 -1.256 16.894 1.00 81.69 77 ASN A O 1
ATOM 629 N N . LYS A 1 78 ? -15.143 -2.368 15.598 1.00 83.94 78 LYS A N 1
ATOM 630 C CA . LYS A 1 78 ? -13.975 -2.257 16.497 1.00 83.94 78 LYS A CA 1
ATOM 631 C C . LYS A 1 78 ? -13.045 -1.102 16.104 1.00 83.94 78 LYS A C 1
ATOM 633 O O . LYS A 1 78 ? -11.823 -1.213 16.179 1.00 83.94 78 LYS A O 1
ATOM 638 N N . LEU A 1 79 ? -13.635 0.007 15.653 1.00 79.50 79 LEU A N 1
ATOM 639 C CA . LEU A 1 79 ? -12.918 1.174 15.125 1.00 79.50 79 LEU A CA 1
ATOM 640 C C . LEU A 1 79 ? -12.015 1.863 16.154 1.00 79.50 79 LEU A C 1
ATOM 642 O O . LEU A 1 79 ? -11.000 2.427 15.766 1.00 79.50 79 LEU A O 1
ATOM 646 N N . PHE A 1 80 ? -12.344 1.788 17.443 1.00 84.31 80 PHE A N 1
ATOM 647 C CA . PHE A 1 80 ? -11.524 2.321 18.533 1.00 84.31 80 PHE A CA 1
ATOM 648 C C . PHE A 1 80 ? -10.836 1.160 19.245 1.00 84.31 80 PHE A C 1
ATOM 650 O O . PHE A 1 80 ? -11.316 0.660 20.259 1.00 84.31 80 PHE A O 1
ATOM 657 N N . SER A 1 81 ? -9.768 0.645 18.643 1.00 87.44 81 SER A N 1
ATOM 658 C CA . SER A 1 81 ? -8.973 -0.441 19.210 1.00 87.44 81 SER A CA 1
ATOM 659 C C . SER A 1 81 ? -7.507 -0.274 18.833 1.00 87.44 81 SER A C 1
ATOM 661 O O . SER A 1 81 ? -7.175 0.343 17.823 1.00 87.44 81 SER A O 1
ATOM 663 N N . ASN A 1 82 ? -6.607 -0.882 19.604 1.00 88.81 82 ASN A N 1
ATOM 664 C CA . ASN A 1 82 ? -5.184 -0.903 19.249 1.00 88.81 82 ASN A CA 1
ATOM 665 C C . ASN A 1 82 ? -4.940 -1.508 17.855 1.00 88.81 82 ASN A C 1
ATOM 667 O O . ASN A 1 82 ? -4.029 -1.089 17.144 1.00 88.81 82 ASN A O 1
ATOM 671 N N . GLU A 1 83 ? -5.795 -2.444 17.431 1.00 90.56 83 GLU A N 1
ATOM 672 C CA . GLU A 1 83 ? -5.742 -3.046 16.101 1.00 90.56 83 GLU A CA 1
ATOM 673 C C . GLU A 1 83 ? -6.061 -2.028 14.989 1.00 90.56 83 GLU A C 1
ATOM 675 O O . GLU A 1 83 ? -5.335 -1.963 13.996 1.00 90.56 83 GLU A O 1
ATOM 680 N N . SER A 1 84 ? -7.095 -1.191 15.150 1.00 90.50 84 SER A N 1
ATOM 681 C CA . SER A 1 84 ? -7.464 -0.179 14.146 1.00 90.50 84 SER A CA 1
ATOM 682 C C . SER A 1 84 ? -6.412 0.921 14.005 1.00 90.50 84 SER A C 1
ATOM 684 O O . SER A 1 84 ? -6.129 1.347 12.880 1.00 90.50 84 SER A O 1
ATOM 686 N N . ILE A 1 85 ? -5.801 1.332 15.121 1.00 92.62 85 ILE A N 1
ATOM 687 C CA . ILE A 1 85 ? -4.695 2.299 15.170 1.00 92.62 85 ILE A CA 1
ATOM 688 C C . ILE A 1 85 ? -3.511 1.737 14.380 1.00 92.62 85 ILE A C 1
ATOM 690 O O . ILE A 1 85 ? -3.018 2.364 13.442 1.00 92.62 85 ILE A O 1
ATOM 694 N N . LEU A 1 86 ? -3.102 0.511 14.708 1.00 94.06 86 LEU A N 1
ATOM 695 C CA . LEU A 1 86 ? -1.958 -0.147 14.092 1.00 94.06 86 LEU A CA 1
ATOM 696 C C . LEU A 1 86 ? -2.167 -0.384 12.589 1.00 94.06 86 LEU A C 1
ATOM 698 O O . LEU A 1 86 ? -1.289 -0.043 11.798 1.00 94.06 86 LEU A O 1
ATOM 702 N N . ILE A 1 87 ? -3.327 -0.900 12.171 1.00 93.62 87 ILE A N 1
ATOM 703 C CA . ILE A 1 87 ? -3.627 -1.120 10.746 1.00 93.62 87 ILE A CA 1
ATOM 704 C C . ILE A 1 87 ? -3.637 0.204 9.977 1.00 93.62 87 ILE A C 1
ATOM 706 O O . ILE A 1 87 ? -3.026 0.288 8.912 1.00 93.62 87 ILE A O 1
ATOM 710 N N . SER A 1 88 ? -4.291 1.242 10.508 1.00 94.44 88 SER A N 1
ATOM 711 C CA . SER A 1 88 ? -4.337 2.563 9.861 1.00 94.44 88 SER A CA 1
ATOM 712 C C . SER A 1 88 ? -2.938 3.143 9.694 1.00 94.44 88 SER A C 1
ATOM 714 O O . SER A 1 88 ? -2.583 3.593 8.605 1.00 94.44 88 SER A O 1
ATOM 716 N N . LYS A 1 89 ? -2.107 3.043 10.737 1.00 95.62 89 LYS A N 1
ATOM 717 C CA . LYS A 1 89 ? -0.711 3.475 10.687 1.00 95.62 89 LYS A CA 1
ATOM 718 C C . LYS A 1 89 ? 0.070 2.729 9.608 1.00 95.62 89 LYS A C 1
ATOM 720 O O . LYS A 1 89 ? 0.750 3.368 8.813 1.00 95.62 89 LYS A O 1
ATOM 725 N N . TYR A 1 90 ? -0.066 1.402 9.537 1.00 94.69 90 TYR A N 1
ATOM 726 C CA . TYR A 1 90 ? 0.595 0.596 8.508 1.00 94.69 90 TYR A CA 1
ATOM 727 C C . TYR A 1 90 ? 0.168 0.984 7.094 1.00 94.69 90 TYR A C 1
ATOM 729 O O . TYR A 1 90 ? 1.035 1.158 6.241 1.00 94.69 90 TYR A O 1
ATOM 737 N N . ILE A 1 91 ? -1.135 1.148 6.843 1.00 95.81 91 ILE A N 1
ATOM 738 C CA . ILE A 1 91 ? -1.635 1.601 5.537 1.00 95.81 91 ILE A CA 1
ATOM 739 C C . ILE A 1 91 ? -1.000 2.949 5.194 1.00 95.81 91 ILE A C 1
ATOM 741 O O . ILE A 1 91 ? -0.392 3.082 4.134 1.00 95.81 91 ILE A O 1
ATOM 745 N N . GLY A 1 92 ? -1.062 3.913 6.116 1.00 95.12 92 GLY A N 1
ATOM 746 C CA . GLY A 1 92 ? -0.468 5.233 5.933 1.00 95.12 92 GLY A CA 1
ATOM 747 C C . GLY A 1 92 ? 1.012 5.163 5.561 1.00 95.12 92 GLY A C 1
ATOM 748 O O . GLY A 1 92 ? 1.420 5.684 4.524 1.00 95.12 92 GLY A O 1
ATOM 749 N N . THR A 1 93 ? 1.811 4.439 6.347 1.00 96.12 93 THR A N 1
ATOM 750 C CA . THR A 1 93 ? 3.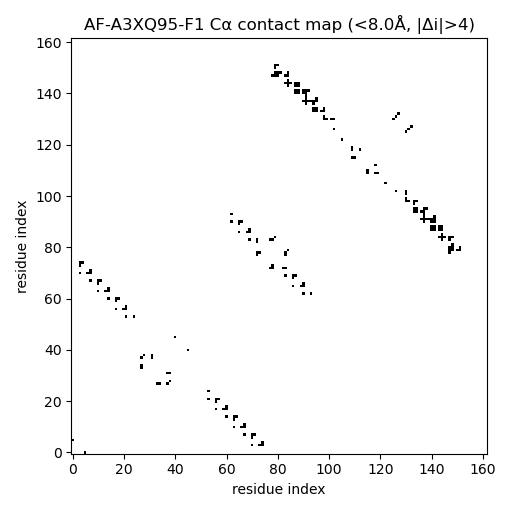246 4.253 6.092 1.00 96.12 93 THR A CA 1
ATOM 751 C C . THR A 1 93 ? 3.526 3.592 4.740 1.00 96.12 93 THR A C 1
ATOM 753 O O . THR A 1 93 ? 4.430 4.037 4.037 1.00 96.12 93 THR A O 1
ATOM 756 N N . LEU A 1 94 ? 2.756 2.579 4.333 1.00 95.44 94 LEU A N 1
ATOM 757 C CA . LEU A 1 94 ? 2.948 1.912 3.038 1.00 95.44 94 LEU A CA 1
ATOM 758 C C . LEU A 1 94 ? 2.712 2.859 1.856 1.00 95.44 94 LEU A C 1
ATOM 760 O O . LEU A 1 94 ? 3.480 2.828 0.894 1.00 95.44 94 LEU A O 1
ATOM 764 N N . PHE A 1 95 ? 1.714 3.740 1.940 1.00 95.44 95 PHE A N 1
ATOM 765 C CA . PHE A 1 95 ? 1.486 4.770 0.923 1.00 95.44 95 PHE A CA 1
ATOM 766 C C . PHE A 1 95 ? 2.621 5.797 0.858 1.00 95.44 95 PHE A C 1
ATOM 768 O O . PHE A 1 95 ? 3.042 6.157 -0.242 1.00 95.44 95 PHE A O 1
ATOM 775 N N . ILE A 1 96 ? 3.159 6.225 2.007 1.00 95.25 96 ILE A N 1
ATOM 776 C CA . ILE A 1 96 ? 4.326 7.123 2.052 1.00 95.25 96 ILE A CA 1
ATOM 777 C C . ILE A 1 96 ? 5.554 6.457 1.427 1.00 95.25 96 ILE A C 1
ATOM 779 O O . ILE A 1 96 ? 6.252 7.091 0.632 1.00 95.25 96 ILE A O 1
ATOM 783 N N . ILE A 1 97 ? 5.806 5.183 1.749 1.00 93.56 97 ILE A N 1
ATOM 784 C CA . ILE A 1 97 ? 6.903 4.405 1.158 1.00 93.56 97 ILE A CA 1
ATOM 785 C C . ILE A 1 97 ? 6.721 4.340 -0.356 1.00 93.56 97 ILE A C 1
ATOM 787 O O . ILE A 1 97 ? 7.634 4.704 -1.088 1.00 93.56 97 ILE A O 1
ATOM 791 N N . MET A 1 98 ? 5.533 3.957 -0.828 1.00 91.12 98 MET A N 1
ATOM 792 C CA . MET A 1 98 ? 5.256 3.830 -2.257 1.00 91.12 98 MET A CA 1
ATOM 793 C C . MET A 1 98 ? 5.449 5.160 -2.994 1.00 91.12 98 MET A C 1
ATOM 795 O O . MET A 1 98 ? 6.173 5.204 -3.988 1.00 91.12 98 MET A O 1
ATOM 799 N N . GLY A 1 99 ? 4.872 6.253 -2.482 1.00 91.06 99 GLY A N 1
ATOM 800 C CA . GLY A 1 99 ? 5.063 7.593 -3.039 1.00 91.06 99 GLY A CA 1
ATOM 801 C C . GLY A 1 99 ? 6.541 7.990 -3.094 1.00 91.06 99 GLY A C 1
ATOM 802 O O . GLY A 1 99 ? 7.026 8.413 -4.142 1.00 91.06 99 GLY A O 1
ATOM 803 N N . SER A 1 100 ? 7.286 7.763 -2.009 1.00 91.44 100 SER A N 1
ATOM 804 C CA . SER A 1 100 ? 8.724 8.060 -1.936 1.00 91.44 100 SER A CA 1
ATOM 805 C C . SER A 1 100 ? 9.539 7.229 -2.928 1.00 91.44 100 SER A C 1
ATOM 807 O O . SER A 1 100 ? 10.402 7.770 -3.617 1.00 91.44 100 SER A O 1
ATOM 809 N N . THR A 1 101 ? 9.243 5.935 -3.068 1.00 89.75 101 THR A N 1
ATOM 810 C CA . THR A 1 101 ? 9.891 5.061 -4.054 1.00 89.75 101 THR A CA 1
ATOM 811 C C . THR A 1 101 ? 9.659 5.565 -5.478 1.00 89.75 101 THR A C 1
ATOM 813 O O . THR A 1 101 ? 10.610 5.635 -6.256 1.00 89.75 101 THR A O 1
ATOM 816 N N . PHE A 1 102 ? 8.437 5.986 -5.822 1.00 87.25 102 PHE A N 1
ATOM 817 C CA . PHE A 1 102 ? 8.154 6.569 -7.138 1.00 87.25 102 PHE A CA 1
ATOM 818 C C . PHE A 1 102 ? 8.941 7.861 -7.391 1.00 87.25 102 PHE A C 1
ATOM 820 O O . PHE A 1 102 ? 9.488 8.030 -8.484 1.00 87.25 102 PHE A O 1
ATOM 827 N N . VAL A 1 103 ? 9.042 8.748 -6.393 1.00 87.69 103 VAL A N 1
ATOM 828 C CA . VAL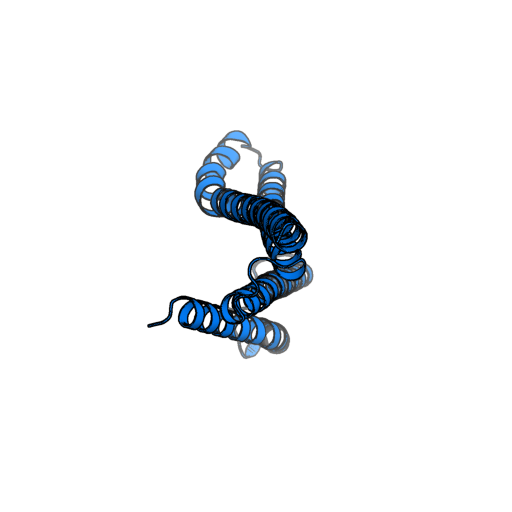 A 1 103 ? 9.870 9.966 -6.484 1.00 87.69 103 VAL A CA 1
ATOM 829 C C . VAL A 1 103 ? 11.329 9.602 -6.743 1.00 87.69 103 VAL A C 1
ATOM 831 O O . VAL A 1 103 ? 11.924 10.121 -7.686 1.00 87.69 103 VAL A O 1
ATOM 834 N N . LEU A 1 104 ? 11.892 8.678 -5.962 1.00 87.50 104 LEU A N 1
ATOM 835 C CA . LEU A 1 104 ? 13.287 8.253 -6.096 1.00 87.50 104 LEU A CA 1
ATOM 836 C C . LEU A 1 104 ? 13.576 7.660 -7.477 1.00 87.50 104 LEU A C 1
ATOM 838 O O . LEU A 1 104 ? 14.538 8.070 -8.123 1.00 87.50 104 LEU A O 1
ATOM 842 N N . ILE A 1 105 ? 12.717 6.760 -7.969 1.00 83.81 105 ILE A N 1
ATOM 843 C CA . ILE A 1 105 ? 12.853 6.175 -9.313 1.00 83.81 105 ILE A CA 1
ATOM 844 C C . ILE A 1 105 ? 12.870 7.279 -10.377 1.00 83.81 105 ILE A C 1
ATOM 846 O O . ILE A 1 105 ? 13.695 7.248 -11.293 1.00 83.81 105 ILE A O 1
ATOM 850 N N . LYS A 1 106 ? 11.986 8.277 -10.261 1.00 80.62 106 LYS A N 1
ATOM 851 C CA . LYS A 1 106 ? 11.920 9.385 -11.222 1.00 80.62 106 LYS A CA 1
ATOM 852 C C . LYS A 1 106 ? 13.133 10.302 -11.153 1.00 80.62 106 LYS A C 1
ATOM 854 O O . LYS A 1 106 ? 13.639 10.682 -12.208 1.00 80.62 106 LYS A O 1
ATOM 859 N N . ILE A 1 107 ? 13.624 10.614 -9.957 1.00 81.88 107 ILE A N 1
ATOM 860 C CA . ILE A 1 107 ? 14.846 11.403 -9.773 1.00 81.88 107 ILE A CA 1
ATOM 861 C C . ILE A 1 107 ? 16.034 10.676 -10.412 1.00 81.88 107 ILE A C 1
ATOM 863 O O . ILE A 1 107 ? 16.688 11.240 -11.288 1.00 81.88 107 ILE A O 1
ATOM 867 N N . ILE A 1 108 ? 16.253 9.402 -10.067 1.00 82.38 108 ILE A N 1
ATOM 868 C CA . ILE A 1 108 ? 17.355 8.586 -10.607 1.00 82.38 108 ILE A CA 1
ATOM 869 C C . ILE A 1 108 ? 17.268 8.495 -12.137 1.00 82.38 108 ILE A C 1
ATOM 871 O O . ILE A 1 108 ? 18.260 8.703 -12.832 1.00 82.38 108 ILE A O 1
ATOM 875 N N . SER A 1 109 ? 16.070 8.264 -12.682 1.00 75.88 109 SER A N 1
ATOM 876 C CA . SER A 1 109 ? 15.847 8.202 -14.133 1.00 75.88 109 SER A CA 1
ATOM 877 C C . SER A 1 109 ? 16.080 9.537 -14.856 1.00 75.88 109 SER A C 1
ATOM 879 O O . SER A 1 109 ? 16.224 9.540 -16.082 1.00 75.88 109 SER A O 1
ATOM 881 N N . THR A 1 110 ? 16.064 10.661 -14.139 1.00 76.88 110 THR A N 1
ATOM 882 C CA . THR A 1 110 ? 16.183 12.008 -14.716 1.00 76.88 110 THR A CA 1
ATOM 883 C C . THR A 1 110 ? 17.608 12.549 -14.624 1.00 76.88 110 THR A C 1
ATOM 885 O O . THR A 1 110 ? 18.033 13.253 -15.537 1.00 76.88 110 THR A O 1
ATOM 888 N N . ILE A 1 111 ? 18.367 12.184 -13.583 1.00 76.31 111 ILE A N 1
ATOM 889 C CA . ILE A 1 111 ? 19.736 12.677 -13.334 1.00 76.31 111 ILE A CA 1
ATOM 890 C C . ILE A 1 111 ? 20.692 12.387 -14.502 1.00 76.31 111 ILE A C 1
ATOM 892 O O . ILE A 1 111 ? 21.533 13.218 -14.820 1.00 76.31 111 ILE A O 1
ATOM 896 N N . ASN A 1 112 ? 20.529 11.256 -15.191 1.00 68.81 112 ASN A N 1
ATOM 897 C CA . ASN A 1 112 ? 21.429 10.851 -16.278 1.00 68.81 112 ASN A CA 1
ATOM 898 C C . ASN A 1 112 ? 21.059 11.434 -17.655 1.00 68.81 112 ASN A C 1
ATOM 900 O O . ASN A 1 112 ? 21.627 11.023 -18.666 1.00 68.81 112 ASN A O 1
ATOM 904 N N . LYS A 1 113 ? 20.085 12.350 -17.734 1.00 74.88 113 LYS A N 1
ATOM 905 C CA . LYS A 1 113 ? 19.647 12.929 -19.011 1.00 74.88 113 LYS A CA 1
ATOM 906 C C . LYS A 1 113 ? 20.405 14.219 -19.313 1.00 74.88 113 LYS A C 1
ATOM 908 O O . LYS A 1 113 ? 20.422 15.139 -18.502 1.00 74.88 113 LYS A O 1
ATOM 913 N N . THR A 1 114 ? 20.937 14.310 -20.531 1.00 65.50 114 THR A N 1
ATOM 914 C CA . THR A 1 114 ? 21.668 15.471 -21.072 1.00 65.50 114 THR A CA 1
ATOM 915 C C . THR A 1 114 ? 20.891 16.787 -20.964 1.00 65.50 114 THR A C 1
ATOM 917 O O . THR A 1 114 ? 21.498 17.826 -20.743 1.00 65.50 114 THR A O 1
ATOM 920 N N . ASN A 1 115 ? 19.553 16.740 -21.012 1.00 78.06 115 ASN A N 1
ATOM 921 C CA . ASN A 1 115 ? 18.671 17.895 -20.804 1.00 78.06 115 ASN A CA 1
ATOM 922 C C . ASN A 1 115 ? 17.853 17.749 -19.510 1.00 78.06 115 ASN A C 1
ATOM 924 O O . ASN A 1 115 ? 16.629 17.582 -19.546 1.00 78.06 115 ASN A O 1
ATOM 928 N N . PHE A 1 116 ? 18.531 17.804 -18.360 1.00 75.31 116 PHE A N 1
ATOM 929 C CA . PHE A 1 116 ? 17.933 17.618 -17.030 1.00 75.31 116 PHE A CA 1
ATOM 930 C C . PHE A 1 116 ? 16.661 18.456 -16.807 1.00 75.31 116 PHE A C 1
ATOM 932 O O . PHE A 1 116 ? 15.625 17.914 -16.427 1.00 75.31 116 PHE A O 1
ATOM 939 N N . PHE A 1 117 ? 16.695 19.759 -17.113 1.00 76.06 117 PHE A N 1
ATOM 940 C CA . PHE A 1 117 ? 15.550 20.657 -16.909 1.00 76.06 117 PHE A CA 1
ATOM 941 C C . PHE A 1 117 ? 14.330 20.292 -17.767 1.00 76.06 117 PHE A C 1
ATOM 943 O O . PHE A 1 117 ? 13.198 20.342 -17.288 1.00 76.06 117 PHE A O 1
ATOM 950 N N . GLN A 1 118 ? 14.544 19.867 -19.014 1.00 76.69 118 GLN A N 1
ATOM 951 C CA . GLN A 1 118 ? 13.463 19.441 -19.904 1.00 76.69 118 GLN A CA 1
ATOM 952 C C . GLN A 1 118 ? 12.844 18.119 -19.430 1.00 76.69 118 GLN A C 1
ATOM 954 O O . GLN A 1 118 ? 11.622 17.965 -19.407 1.00 76.69 118 GLN A O 1
ATOM 959 N N . ALA A 1 119 ? 13.682 17.177 -18.998 1.00 74.69 119 ALA A N 1
ATOM 960 C CA . ALA A 1 119 ? 13.229 15.903 -18.454 1.00 74.69 119 ALA A CA 1
ATOM 961 C C . ALA A 1 119 ? 12.494 16.060 -17.112 1.00 74.69 119 ALA A C 1
ATOM 963 O O . ALA A 1 119 ? 11.531 15.333 -16.843 1.00 74.69 119 ALA A O 1
ATOM 964 N N . LEU A 1 120 ? 12.904 17.033 -16.295 1.00 74.00 120 LEU A N 1
ATOM 965 C CA . LEU A 1 120 ? 12.205 17.400 -15.070 1.00 74.00 120 LEU A CA 1
ATOM 966 C C . LEU A 1 120 ? 10.819 17.972 -15.389 1.00 74.00 120 LEU A C 1
ATOM 968 O O . LEU A 1 120 ? 9.832 17.481 -14.846 1.00 74.00 120 LEU A O 1
ATOM 972 N N . ALA A 1 121 ? 10.722 18.922 -16.326 1.00 75.75 121 ALA A N 1
ATOM 973 C CA . ALA A 1 121 ? 9.451 19.520 -16.743 1.00 75.75 121 ALA A CA 1
ATOM 974 C C . ALA A 1 121 ? 8.442 18.474 -17.255 1.00 75.75 121 ALA A C 1
ATOM 976 O O . ALA A 1 121 ? 7.271 18.507 -16.884 1.00 75.75 121 ALA A O 1
ATOM 977 N N . GLN A 1 122 ? 8.902 17.486 -18.028 1.00 78.31 122 GLN A N 1
ATOM 978 C CA . GLN A 1 122 ? 8.068 16.368 -18.493 1.00 78.31 122 GLN A CA 1
ATOM 979 C C . GLN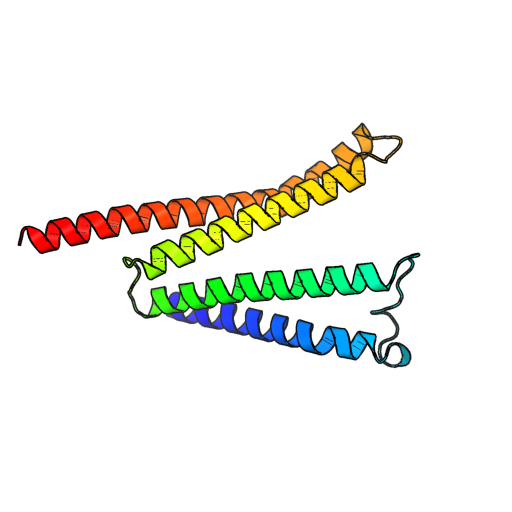 A 1 122 ? 7.634 15.414 -17.370 1.00 78.31 122 GLN A C 1
ATOM 981 O O . GLN A 1 122 ? 6.627 14.718 -17.494 1.00 78.31 122 GLN A O 1
ATOM 986 N N . SER A 1 123 ? 8.383 15.366 -16.269 1.00 75.69 123 SER A N 1
ATOM 987 C CA . SER A 1 123 ? 8.084 14.494 -15.131 1.00 75.69 123 SER A CA 1
ATOM 988 C C . SER A 1 123 ? 7.089 15.117 -14.148 1.00 75.69 123 SER A C 1
ATOM 990 O O . SER A 1 123 ? 6.435 14.377 -13.413 1.00 75.69 123 SER A O 1
ATOM 992 N N . ILE A 1 124 ? 6.927 16.447 -14.151 1.00 78.31 124 ILE A N 1
ATOM 993 C CA . ILE A 1 124 ? 6.026 17.175 -13.240 1.00 78.31 124 ILE A CA 1
ATOM 994 C C . ILE A 1 124 ? 4.573 16.670 -13.317 1.00 78.31 124 ILE A C 1
ATOM 996 O O . ILE A 1 124 ? 4.028 16.341 -12.262 1.00 78.31 124 ILE A O 1
ATOM 1000 N N . PRO A 1 125 ? 3.936 16.514 -14.497 1.00 80.88 125 PRO A N 1
ATOM 1001 C CA . PRO A 1 125 ? 2.560 16.017 -14.568 1.00 80.88 125 PRO A CA 1
ATOM 1002 C C . PRO A 1 125 ? 2.405 14.619 -13.960 1.00 80.88 125 PRO A C 1
ATOM 1004 O O . PRO A 1 125 ? 1.433 14.343 -13.265 1.00 80.88 125 PRO A O 1
ATOM 1007 N N . ILE A 1 126 ? 3.397 13.746 -14.165 1.00 76.50 126 ILE A N 1
ATOM 1008 C CA . ILE A 1 126 ? 3.393 12.377 -13.634 1.00 76.50 126 ILE A CA 1
ATOM 1009 C C . ILE A 1 126 ? 3.533 12.394 -12.108 1.00 76.50 126 ILE A C 1
ATOM 1011 O O . ILE A 1 126 ? 2.824 11.665 -11.416 1.00 76.50 126 ILE A O 1
ATOM 1015 N N . LEU A 1 127 ? 4.416 13.237 -11.566 1.00 77.62 127 LEU A N 1
ATOM 1016 C CA . LEU A 1 127 ? 4.556 13.408 -10.119 1.00 77.62 127 LEU A CA 1
ATOM 1017 C C . LEU A 1 127 ? 3.251 13.931 -9.502 1.00 77.62 127 LEU A C 1
ATOM 1019 O O . LEU A 1 127 ? 2.784 13.398 -8.498 1.00 77.62 127 LEU A O 1
ATOM 1023 N N . ILE A 1 128 ? 2.613 14.917 -10.128 1.00 81.25 128 ILE A N 1
ATOM 1024 C CA . ILE A 1 128 ? 1.363 15.486 -9.616 1.00 81.25 128 ILE A CA 1
ATOM 1025 C C . ILE A 1 128 ? 0.230 14.457 -9.642 1.00 81.25 128 ILE A C 1
ATOM 1027 O O . ILE A 1 128 ? -0.455 14.279 -8.640 1.00 81.25 128 ILE A O 1
ATOM 1031 N N . VAL A 1 129 ? 0.040 13.760 -10.762 1.00 84.19 129 VAL A N 1
ATOM 1032 C CA . VAL A 1 129 ? -1.111 12.863 -10.945 1.00 84.19 129 VAL A CA 1
ATOM 1033 C C . VAL A 1 129 ? -0.956 11.556 -10.174 1.00 84.19 129 VAL A C 1
ATOM 1035 O O . VAL A 1 129 ? -1.943 11.045 -9.654 1.00 84.19 129 VAL A O 1
ATOM 1038 N N . TYR A 1 130 ? 0.254 11.003 -10.082 1.00 79.31 130 TYR A N 1
ATOM 1039 C CA . TYR A 1 130 ? 0.444 9.670 -9.505 1.00 79.31 130 TYR A CA 1
ATOM 1040 C C . TYR A 1 130 ? 1.034 9.696 -8.101 1.00 79.31 130 TYR A C 1
ATOM 1042 O O . TYR A 1 130 ? 0.642 8.892 -7.263 1.00 79.31 130 TYR A O 1
ATOM 1050 N N . VAL A 1 131 ? 1.959 10.610 -7.813 1.00 88.06 131 VAL A N 1
ATOM 1051 C CA . VAL A 1 131 ? 2.705 10.583 -6.550 1.00 88.06 131 VAL A CA 1
ATOM 1052 C C . VAL A 1 131 ? 1.987 11.355 -5.448 1.00 88.06 131 VAL A C 1
ATOM 1054 O O . VAL A 1 131 ? 1.879 10.856 -4.327 1.00 88.06 131 VAL A O 1
ATOM 1057 N N . ILE A 1 132 ? 1.469 12.549 -5.746 1.00 89.19 132 ILE A N 1
ATOM 1058 C CA . ILE A 1 132 ? 0.784 13.374 -4.739 1.00 89.19 132 ILE A CA 1
ATOM 1059 C C . ILE A 1 132 ? -0.408 12.635 -4.107 1.00 89.19 132 ILE A C 1
ATOM 1061 O O . ILE A 1 132 ? -0.492 12.631 -2.876 1.00 89.19 132 ILE A O 1
ATOM 1065 N N . PRO A 1 133 ? -1.287 11.941 -4.862 1.00 91.88 133 PRO A N 1
ATOM 1066 C CA . PRO A 1 133 ? -2.379 11.186 -4.254 1.00 91.88 133 PRO A CA 1
ATOM 1067 C C . PRO A 1 133 ? -1.906 10.115 -3.271 1.00 91.88 133 PRO A C 1
ATOM 1069 O O . PRO A 1 133 ? -2.553 9.915 -2.246 1.00 91.88 133 PRO A O 1
ATOM 1072 N N . PHE A 1 134 ? -0.762 9.465 -3.521 1.00 91.75 134 PHE A N 1
ATOM 1073 C CA . PHE A 1 134 ? -0.210 8.503 -2.566 1.00 91.75 134 PHE A CA 1
ATOM 1074 C C . PHE A 1 134 ? 0.179 9.170 -1.251 1.00 91.75 134 PHE A C 1
ATOM 1076 O O . PHE A 1 134 ? -0.165 8.652 -0.191 1.00 91.75 134 PHE A O 1
ATOM 1083 N N . PHE A 1 135 ? 0.817 10.339 -1.294 1.00 93.38 135 PHE A N 1
ATOM 1084 C CA . PHE A 1 135 ? 1.134 11.080 -0.075 1.00 93.38 135 PHE A CA 1
ATOM 1085 C C . PHE A 1 135 ? -0.120 11.566 0.654 1.00 93.38 135 PHE A C 1
ATOM 1087 O O . PHE A 1 135 ? -0.195 11.415 1.870 1.00 93.38 135 PHE A O 1
ATOM 1094 N N . ILE A 1 136 ? -1.122 12.078 -0.066 1.00 94.62 136 ILE A N 1
ATOM 1095 C CA . ILE A 1 136 ? -2.391 12.521 0.532 1.00 94.62 136 ILE A CA 1
ATOM 1096 C C . ILE A 1 136 ? -3.076 11.358 1.255 1.00 94.62 136 ILE A C 1
ATOM 1098 O O . ILE A 1 136 ? -3.427 11.484 2.428 1.00 94.62 136 ILE A O 1
ATOM 1102 N N . VAL A 1 137 ? -3.229 10.212 0.585 1.00 94.81 137 VAL A N 1
ATOM 1103 C CA . VAL A 1 137 ? -3.837 9.016 1.185 1.00 94.81 137 VAL A CA 1
ATOM 1104 C C . VAL A 1 137 ? -2.996 8.516 2.362 1.00 94.81 137 VAL A C 1
ATOM 1106 O O . VAL A 1 137 ? -3.548 8.183 3.411 1.00 94.81 137 VAL A O 1
ATOM 1109 N N . GLY A 1 138 ? -1.669 8.513 2.233 1.00 96.00 138 GLY A N 1
ATOM 1110 C CA . GLY A 1 138 ? -0.758 8.114 3.303 1.00 96.00 138 GLY A CA 1
ATOM 1111 C C . GLY A 1 138 ? -0.906 8.975 4.557 1.00 96.00 138 GLY A C 1
ATOM 1112 O O . GLY A 1 138 ? -1.132 8.448 5.647 1.00 96.00 138 GLY A O 1
ATOM 1113 N N . ILE A 1 139 ? -0.851 10.299 4.399 1.00 97.00 139 ILE A N 1
ATOM 1114 C CA . ILE A 1 139 ? -1.030 11.267 5.490 1.00 97.00 139 ILE A CA 1
ATOM 1115 C C . ILE A 1 139 ? -2.420 11.124 6.108 1.00 97.00 139 ILE A C 1
ATOM 1117 O O . ILE A 1 139 ? -2.537 11.091 7.330 1.00 97.00 139 ILE A O 1
ATOM 1121 N N . PHE A 1 140 ? -3.466 10.975 5.291 1.00 97.12 140 PHE A N 1
ATOM 1122 C CA . PHE A 1 140 ? -4.828 10.771 5.780 1.00 97.12 140 PHE A CA 1
ATOM 1123 C C . PHE A 1 140 ? -4.925 9.566 6.727 1.00 97.12 140 PHE A C 1
ATOM 1125 O O . PHE A 1 140 ? -5.483 9.684 7.815 1.00 97.12 140 PHE A O 1
ATOM 1132 N N . PHE A 1 141 ? -4.339 8.422 6.364 1.00 96.31 141 PHE A N 1
ATOM 1133 C CA . PHE A 1 141 ? -4.357 7.226 7.213 1.00 96.31 141 PHE A CA 1
ATOM 1134 C C . PHE A 1 141 ? -3.508 7.361 8.485 1.00 96.31 141 PHE A C 1
ATOM 1136 O O . PHE A 1 141 ? -3.870 6.803 9.524 1.00 96.31 141 PHE A O 1
ATOM 1143 N N . LEU A 1 142 ? -2.412 8.123 8.440 1.00 96.81 142 LEU A N 1
ATOM 1144 C CA . LEU A 1 142 ? -1.625 8.445 9.635 1.00 96.81 142 LEU A CA 1
ATOM 1145 C C . LEU A 1 142 ? -2.412 9.349 10.595 1.00 96.81 142 LEU A C 1
ATOM 1147 O O . LEU A 1 142 ? -2.496 9.047 11.784 1.00 96.81 142 LEU A O 1
ATOM 1151 N N . LEU A 1 143 ? -3.067 10.390 10.075 1.00 96.38 143 LEU A N 1
ATOM 1152 C CA . LEU A 1 143 ? -3.956 11.248 10.862 1.00 96.38 143 LEU A CA 1
ATOM 1153 C C . LEU A 1 143 ? -5.137 10.461 11.438 1.00 96.38 143 LEU A C 1
ATOM 1155 O O . LEU A 1 143 ? -5.529 10.681 12.582 1.00 96.38 143 LEU A O 1
ATOM 1159 N N . LEU A 1 144 ? -5.680 9.512 10.673 1.00 94.19 144 LEU A N 1
ATOM 1160 C CA . LEU A 1 144 ? -6.745 8.626 11.134 1.00 94.19 144 LEU A CA 1
ATOM 1161 C C . LEU A 1 144 ? -6.277 7.732 12.292 1.00 94.19 144 LEU A C 1
ATOM 1163 O O . LEU A 1 144 ? -6.998 7.584 13.275 1.00 94.19 144 LEU A O 1
ATOM 1167 N N . SER A 1 145 ? -5.061 7.183 12.210 1.00 94.81 145 SER A N 1
ATOM 1168 C CA . SER A 1 145 ? -4.435 6.435 13.309 1.00 94.81 145 SER A CA 1
ATOM 1169 C C . SER A 1 145 ? -4.325 7.285 14.578 1.00 94.81 145 SER A C 1
ATOM 1171 O O . SER A 1 145 ? -4.701 6.829 15.659 1.00 94.81 145 SER A O 1
ATOM 1173 N N . ASP A 1 146 ? -3.846 8.524 14.459 1.00 93.44 146 ASP A N 1
ATOM 1174 C CA . ASP A 1 146 ? -3.743 9.442 15.599 1.00 93.44 146 ASP A CA 1
ATOM 1175 C C . ASP A 1 146 ? -5.122 9.811 16.163 1.00 93.44 146 ASP A C 1
ATOM 1177 O O . ASP A 1 146 ? -5.303 9.877 17.381 1.00 93.44 146 ASP A O 1
ATOM 1181 N N . GLY A 1 147 ? -6.115 9.992 15.289 1.00 92.56 147 GLY A N 1
ATOM 1182 C CA . GLY A 1 147 ? -7.510 10.204 15.667 1.00 92.56 147 GLY A CA 1
ATOM 1183 C C . GLY A 1 147 ? -8.088 9.026 16.454 1.00 92.56 147 GLY A C 1
ATOM 1184 O O . GLY A 1 147 ? -8.672 9.231 17.517 1.00 92.56 147 GLY A O 1
ATOM 1185 N N . PHE A 1 148 ? -7.872 7.791 15.993 1.00 92.25 148 PHE A N 1
ATOM 1186 C CA . PHE A 1 148 ? -8.302 6.588 16.712 1.00 92.25 148 PHE A CA 1
ATOM 1187 C C . PHE A 1 148 ? -7.608 6.432 18.058 1.00 92.25 148 PHE A C 1
ATOM 1189 O O . PHE A 1 148 ? -8.260 6.036 19.022 1.00 92.25 148 PHE A O 1
ATOM 1196 N N . LYS A 1 149 ? -6.323 6.787 18.149 1.00 92.19 149 LYS A N 1
ATOM 1197 C CA . LYS A 1 149 ? -5.590 6.76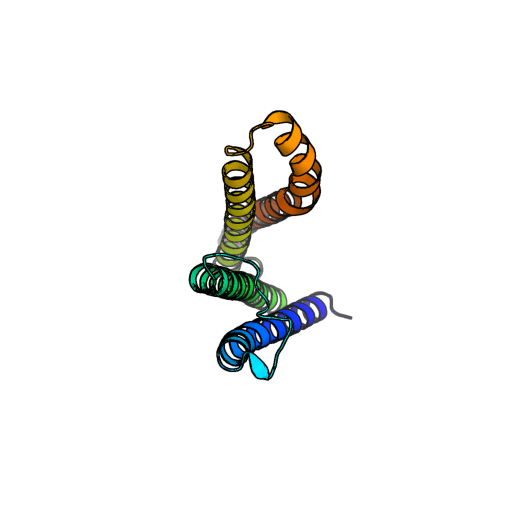8 19.416 1.00 92.19 149 LYS A CA 1
ATOM 1198 C C . LYS A 1 149 ? -6.208 7.727 20.430 1.00 92.19 149 LYS A C 1
ATOM 1200 O O . LYS A 1 149 ? -6.502 7.311 21.543 1.00 92.19 149 LYS A O 1
ATOM 1205 N N . LYS A 1 150 ? -6.463 8.977 20.030 1.00 91.56 150 LYS A N 1
ATOM 1206 C CA . LYS A 1 150 ? -7.119 9.971 20.896 1.00 91.56 150 LYS A CA 1
ATOM 1207 C C . LYS A 1 150 ? -8.517 9.517 21.320 1.00 91.56 150 LYS A C 1
ATOM 1209 O O . LYS A 1 150 ? -8.856 9.597 22.493 1.00 91.56 150 LYS A O 1
ATOM 1214 N N . ALA A 1 151 ? -9.311 9.007 20.379 1.00 89.69 151 ALA A N 1
ATOM 1215 C CA . ALA A 1 151 ? -10.662 8.528 20.660 1.00 89.69 151 ALA A CA 1
ATOM 1216 C C . ALA A 1 151 ? -10.685 7.327 21.619 1.00 89.69 151 ALA A C 1
ATOM 1218 O O . ALA A 1 151 ? -11.586 7.231 22.448 1.00 89.69 151 ALA A O 1
ATOM 1219 N N . LEU A 1 152 ? -9.701 6.427 21.527 1.00 90.00 152 LEU A N 1
ATOM 1220 C CA . LEU A 1 152 ? -9.568 5.306 22.454 1.00 90.00 152 LEU A CA 1
ATOM 1221 C C . LEU A 1 152 ? -9.257 5.790 23.876 1.00 90.00 152 LEU A C 1
ATOM 1223 O O . LEU A 1 152 ? -9.927 5.353 24.802 1.00 90.00 152 LEU A O 1
ATOM 1227 N N . THR A 1 153 ? -8.326 6.735 24.034 1.00 89.00 153 THR A N 1
ATOM 1228 C CA . THR A 1 153 ? -8.005 7.322 25.346 1.00 89.00 153 THR A CA 1
ATOM 1229 C C . THR A 1 153 ? -9.226 7.982 25.986 1.00 89.00 153 THR A C 1
ATOM 1231 O O . THR A 1 153 ? -9.532 7.694 27.135 1.00 89.00 153 THR A O 1
ATOM 1234 N N . PHE A 1 154 ? -9.993 8.776 25.231 1.00 87.56 154 PHE A N 1
ATOM 1235 C CA . PHE A 1 154 ? -11.230 9.376 25.751 1.00 87.56 154 PHE A CA 1
ATOM 1236 C C . PHE A 1 154 ? -12.279 8.340 26.159 1.00 87.56 154 PHE A C 1
ATOM 1238 O O . PHE A 1 154 ? -13.031 8.555 27.108 1.00 87.56 154 PHE A O 1
ATOM 1245 N N . LYS A 1 155 ? -12.362 7.222 25.434 1.00 85.56 155 LYS A N 1
ATOM 1246 C CA . LYS A 1 155 ? -13.266 6.132 25.794 1.00 85.56 155 LYS A CA 1
ATOM 1247 C C . LYS A 1 155 ? -12.836 5.478 27.109 1.00 85.56 155 LYS A C 1
ATOM 1249 O O . LYS A 1 155 ? -13.676 5.280 27.973 1.00 85.56 155 LYS A O 1
ATOM 1254 N N . GLU A 1 156 ? -11.550 5.174 27.258 1.00 85.50 156 GLU A N 1
ATOM 1255 C CA . GLU A 1 156 ? -10.998 4.560 28.471 1.00 85.50 156 GLU A CA 1
ATOM 1256 C C . GLU A 1 156 ? -11.142 5.479 29.695 1.00 85.50 156 GLU A C 1
ATOM 1258 O O . GLU A 1 156 ? -11.519 5.009 30.763 1.00 85.50 156 GLU A O 1
ATOM 1263 N N . GLU A 1 157 ? -10.918 6.788 29.542 1.00 81.75 157 GLU A N 1
ATOM 1264 C CA . GLU A 1 157 ? -11.136 7.781 30.606 1.00 81.75 157 GLU A CA 1
ATOM 1265 C C . GLU A 1 157 ? -12.610 7.865 31.039 1.00 81.75 157 GLU A C 1
ATOM 1267 O O . GLU A 1 157 ? -12.902 7.904 32.236 1.00 81.75 157 GLU A O 1
ATOM 1272 N N . ASN A 1 158 ? -13.548 7.853 30.087 1.00 80.12 158 ASN A N 1
ATOM 1273 C CA . ASN A 1 158 ? -14.982 7.839 30.393 1.00 80.12 158 ASN A CA 1
ATOM 1274 C C . ASN A 1 158 ? -15.425 6.523 31.050 1.00 80.12 158 ASN A C 1
ATOM 1276 O O . ASN A 1 158 ? -16.192 6.553 32.005 1.00 80.12 158 ASN A O 1
ATOM 1280 N N . ASP A 1 159 ? -14.922 5.377 30.586 1.00 77.00 159 ASP A N 1
ATOM 1281 C CA . ASP A 1 159 ? -15.241 4.068 31.175 1.00 77.00 159 ASP A CA 1
ATOM 1282 C C . ASP A 1 159 ? -14.678 3.920 32.612 1.00 77.00 159 ASP A C 1
ATOM 1284 O O . ASP A 1 159 ? -15.162 3.089 33.372 1.00 77.00 159 ASP A O 1
ATOM 1288 N N . LEU A 1 160 ? -13.668 4.715 32.997 1.00 62.50 160 LEU A N 1
ATOM 1289 C CA . LEU A 1 160 ? -13.083 4.752 34.349 1.00 62.50 160 LEU A CA 1
ATOM 1290 C C . LEU A 1 160 ? -13.769 5.748 35.302 1.00 62.50 160 LEU A C 1
ATOM 1292 O O . LEU A 1 160 ? -13.501 5.716 36.504 1.00 62.50 160 LEU A O 1
ATOM 1296 N N . THR A 1 161 ? -14.585 6.666 34.778 1.00 57.72 161 THR A N 1
ATOM 1297 C CA . THR A 1 161 ? -15.228 7.748 35.550 1.00 57.72 161 THR A CA 1
ATOM 1298 C C . THR A 1 161 ? -16.724 7.537 35.791 1.00 57.72 161 THR A C 1
ATOM 1300 O O . THR A 1 161 ? -17.305 8.268 36.596 1.00 57.72 161 THR A O 1
ATOM 1303 N N . VAL A 1 162 ? -17.331 6.541 35.139 1.00 52.06 162 VAL A N 1
ATOM 1304 C CA . VAL A 1 162 ? -18.706 6.056 35.370 1.00 52.06 162 VAL A CA 1
ATOM 1305 C C . VAL A 1 162 ? -18.683 4.848 36.300 1.00 52.06 162 VAL A C 1
ATOM 1307 O O . VAL A 1 162 ? -19.563 4.788 37.188 1.00 52.06 162 VAL A O 1
#

Sequence (162 aa):
MNLGKLFKILINILYCTFLGAIIAHPIMALFPDTFPGILETEGHYPILKNVSIYAFLIFITFMLYQFRKFANVIRANKLFSNESILISKYIGTLFIIMGSTFVLIKIISTINKTNFFQALAQSIPILIVYVIPFFIVGIFFLLLSDGFKKALTFKEENDLTV

Organism: Leeuwenhoekiella blandensis (strain CECT 7118 / CCUG 51940 / KCTC 22103 / MED217) (NCBI:txid398720)

Secondary structure (DSSP, 8-state):
--HHHHHHHHHHHHHHHHHHHHHHHHHHHH-GGGSTTTS---SS-HHHHHHHHHHHHHHHHHHHHHHHHHHHHHHTT--SSHHHHHHHHHHHHHHHHHHHHHHHHHHHHHHT-TTHHHHHHHHHHHIIIIIHHHHHHHHHHHHHHHHHHHHHHHHHHHHHH-

pLDDT: mean 82.46, std 11.83, range [47.09, 97.12]

Radius of gyration: 20.7 Å; Cα contacts (8 Å, |Δi|>4): 114; chains: 1; bounding box: 48×41×63 Å

Mean predicted aligned error: 8.06 Å

Foldseek 3Di:
DDPLVVQLVVLVVVLVVLVVVLVVLVVCVVCVVVPPPVQPDPDPDSPVVSVVVNVVSVLVSVLSVLSNQLSVCVVVVVCQDPSVLVSLLVNLVSLVVVLVVVVVVLVVVLVPDPCSVVSVVVCVVVNVPPRVVSNVSSVVSNVSSVVSPVVNVVVVVVVVVD

Solvent-accessible surface area (backbone atoms only — not comparable to full-atom values): 8675 Å² total; per-residue (Å²): 131,64,65,60,59,52,53,40,50,55,43,50,52,52,36,52,54,41,51,48,47,59,60,46,49,60,53,47,70,74,38,48,88,82,42,76,70,82,68,72,61,94,61,101,56,66,66,65,52,51,53,50,54,50,53,49,46,51,51,53,36,51,54,36,49,48,51,47,52,48,36,49,36,55,70,67,71,42,57,65,38,76,64,41,24,51,47,29,35,50,52,8,51,52,27,41,51,52,26,49,51,54,50,51,54,51,50,62,70,32,73,82,40,96,53,42,68,61,52,48,62,68,42,48,64,54,44,57,70,61,32,47,56,29,40,52,53,9,51,51,26,38,54,47,16,53,48,29,49,54,53,36,51,54,49,55,54,50,70,72,73,110

InterPro domains:
  IPR021354 Protein of unknown function DUF2975 [PF11188] (51-162)